Protein AF-A0A9D9PNT5-F1 (afdb_monomer_lite)

Sequence (57 aa):
MCKAIEENNKRIRKNEKIEIAVNLIRTGVMSYSMIADCTGLSLEEVEKLAETLDHTA

Structure (mmCIF, N/CA/C/O backbone):
data_AF-A0A9D9PNT5-F1
#
_entry.id   AF-A0A9D9PNT5-F1
#
loop_
_atom_site.group_PDB
_atom_site.id
_atom_site.type_symbol
_atom_site.label_atom_id
_atom_site.label_alt_id
_atom_site.label_comp_id
_atom_site.label_asym_id
_atom_site.label_entity_id
_atom_site.label_seq_id
_atom_site.pdbx_PDB_ins_code
_atom_site.Cartn_x
_atom_site.Cartn_y
_atom_site.Cartn_z
_atom_site.occupancy
_atom_site.B_iso_or_equiv
_atom_site.auth_seq_id
_atom_site.auth_comp_id
_atom_site.auth_asym_id
_atom_site.auth_atom_id
_atom_site.pdbx_PDB_model_num
ATOM 1 N N . MET A 1 1 ? 16.885 -1.565 -23.293 1.00 61.06 1 MET A N 1
ATOM 2 C CA . MET A 1 1 ? 16.396 -0.333 -22.636 1.00 61.0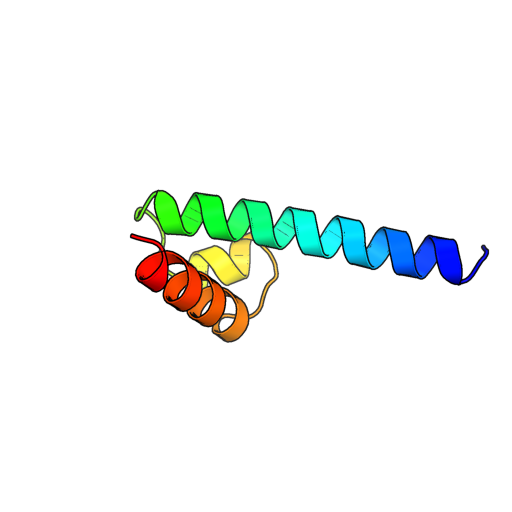6 1 MET A CA 1
ATOM 3 C C . MET A 1 1 ? 17.415 0.035 -21.556 1.00 61.06 1 MET A C 1
ATOM 5 O O . MET A 1 1 ? 18.006 -0.877 -20.991 1.00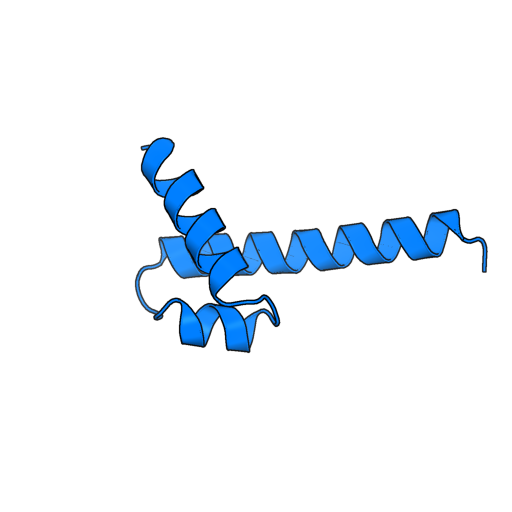 61.06 1 MET A O 1
ATOM 9 N N . CYS A 1 2 ? 17.731 1.314 -21.321 1.00 77.38 2 CYS A N 1
ATOM 10 C CA . CYS A 1 2 ? 18.710 1.681 -20.284 1.00 77.38 2 CYS A CA 1
ATOM 11 C C . CYS A 1 2 ? 18.169 1.335 -18.887 1.00 77.38 2 CYS A C 1
ATOM 13 O O . CYS A 1 2 ? 17.061 1.748 -18.553 1.00 77.38 2 CYS A O 1
ATOM 15 N N . LYS A 1 3 ? 18.967 0.645 -18.057 1.00 79.00 3 LYS A N 1
ATOM 16 C CA . LYS A 1 3 ? 18.595 0.220 -16.688 1.00 79.00 3 LYS A CA 1
ATOM 17 C C . LYS A 1 3 ? 18.043 1.365 -15.825 1.00 79.00 3 LYS A C 1
ATOM 19 O O . LYS A 1 3 ? 17.059 1.178 -15.122 1.00 79.00 3 LYS A O 1
ATOM 24 N N . ALA A 1 4 ? 18.602 2.567 -15.969 1.00 77.94 4 ALA A N 1
ATOM 25 C CA . ALA A 1 4 ? 18.149 3.759 -15.251 1.00 77.94 4 ALA A CA 1
ATOM 26 C C . ALA A 1 4 ? 16.691 4.158 -15.567 1.00 77.94 4 ALA A C 1
ATOM 28 O O . ALA A 1 4 ? 15.976 4.640 -14.693 1.00 77.94 4 ALA A O 1
ATOM 29 N N . ILE A 1 5 ? 16.228 3.940 -16.804 1.00 81.81 5 ILE A N 1
ATOM 30 C CA . ILE A 1 5 ? 14.843 4.235 -17.209 1.00 81.81 5 ILE A CA 1
ATOM 31 C C . ILE A 1 5 ? 13.893 3.195 -16.603 1.00 81.81 5 ILE A C 1
ATOM 33 O O . ILE A 1 5 ? 12.826 3.542 -16.103 1.00 81.81 5 ILE A O 1
ATOM 37 N N . GLU A 1 6 ? 14.293 1.922 -16.597 1.00 81.06 6 GLU A N 1
ATOM 38 C CA . GLU A 1 6 ? 13.504 0.840 -15.998 1.00 81.06 6 GLU A CA 1
ATOM 39 C C . GLU A 1 6 ? 13.350 1.011 -14.481 1.00 81.06 6 GLU A C 1
ATOM 41 O O . GLU A 1 6 ? 12.257 0.821 -13.945 1.00 81.06 6 GLU A O 1
ATOM 46 N N . GLU A 1 7 ? 14.415 1.409 -13.785 1.00 82.56 7 GLU A N 1
ATOM 47 C CA . GLU A 1 7 ? 14.373 1.698 -12.349 1.00 82.56 7 GLU A CA 1
ATOM 48 C C . GLU A 1 7 ? 13.493 2.908 -12.035 1.00 82.56 7 GLU A C 1
ATOM 50 O O . GLU A 1 7 ? 12.686 2.853 -11.106 1.00 82.56 7 GLU A O 1
ATOM 55 N N . ASN A 1 8 ? 13.581 3.972 -12.835 1.00 85.56 8 ASN A N 1
ATOM 56 C CA . ASN A 1 8 ? 12.736 5.149 -12.658 1.00 85.56 8 ASN A CA 1
ATOM 57 C C . ASN A 1 8 ? 11.248 4.805 -12.845 1.00 85.56 8 ASN A C 1
ATOM 59 O O . ASN A 1 8 ? 10.424 5.099 -11.981 1.00 85.56 8 ASN A O 1
ATOM 63 N N . ASN A 1 9 ? 10.912 4.049 -13.893 1.00 85.06 9 ASN A N 1
ATOM 64 C CA . ASN A 1 9 ? 9.541 3.599 -14.144 1.00 85.06 9 ASN A CA 1
ATOM 65 C C . ASN A 1 9 ? 8.979 2.733 -13.003 1.00 85.06 9 ASN A C 1
ATOM 67 O O . ASN A 1 9 ? 7.796 2.835 -12.676 1.00 85.06 9 ASN A O 1
ATOM 71 N N . LYS A 1 10 ? 9.811 1.895 -12.366 1.00 86.12 10 LYS A N 1
ATOM 72 C CA . LYS A 1 10 ? 9.404 1.125 -11.177 1.00 86.12 10 LYS A CA 1
ATOM 73 C C . LYS A 1 10 ? 9.093 2.033 -9.985 1.00 86.12 10 LYS A C 1
ATOM 75 O O . LYS A 1 10 ? 8.122 1.774 -9.279 1.00 86.12 10 LYS A O 1
ATOM 80 N N . ARG A 1 11 ? 9.883 3.091 -9.771 1.00 87.38 11 ARG A N 1
ATOM 81 C CA . ARG A 1 11 ? 9.655 4.064 -8.686 1.00 87.38 11 ARG A CA 1
ATOM 82 C C . ARG A 1 11 ? 8.377 4.865 -8.911 1.00 87.38 11 ARG A C 1
ATOM 84 O O . ARG A 1 11 ? 7.585 4.975 -7.984 1.00 87.38 11 ARG A O 1
ATOM 91 N N . ILE A 1 12 ? 8.146 5.341 -10.136 1.00 88.69 12 ILE A N 1
ATOM 92 C CA . ILE A 1 12 ? 6.929 6.081 -10.507 1.00 88.69 12 ILE A CA 1
ATOM 93 C C . ILE A 1 12 ? 5.685 5.241 -10.200 1.00 88.69 12 ILE A C 1
ATOM 95 O O . ILE A 1 12 ? 4.833 5.667 -9.428 1.00 88.69 12 ILE A O 1
ATOM 99 N N . ARG A 1 13 ? 5.642 3.994 -10.686 1.00 89.25 13 ARG A N 1
ATOM 100 C CA . ARG A 1 13 ? 4.513 3.084 -10.428 1.00 89.25 13 ARG A CA 1
ATOM 101 C C . ARG A 1 13 ? 4.313 2.781 -8.945 1.00 89.25 13 ARG A C 1
ATOM 103 O O . ARG A 1 13 ? 3.183 2.610 -8.501 1.00 89.25 13 ARG A O 1
ATOM 110 N N . LYS A 1 14 ? 5.398 2.667 -8.169 1.00 89.62 14 LYS A N 1
ATOM 111 C CA . LYS A 1 14 ? 5.288 2.447 -6.720 1.00 89.62 14 LYS A CA 1
ATOM 112 C C . LYS A 1 14 ? 4.709 3.679 -6.017 1.00 89.62 14 LYS A C 1
ATOM 114 O O . LYS A 1 14 ? 3.862 3.515 -5.147 1.00 89.62 14 LYS A O 1
ATOM 119 N N . ASN A 1 15 ? 5.110 4.883 -6.417 1.00 90.81 15 ASN A N 1
ATOM 120 C CA . ASN A 1 15 ? 4.578 6.122 -5.851 1.00 90.81 15 ASN A CA 1
ATOM 121 C C . ASN A 1 15 ? 3.083 6.298 -6.147 1.00 90.81 15 ASN A C 1
ATOM 123 O O . ASN A 1 15 ? 2.337 6.629 -5.234 1.00 90.81 15 ASN A O 1
ATOM 127 N N . GLU A 1 16 ? 2.633 5.997 -7.369 1.00 92.56 16 GLU A N 1
ATOM 128 C CA . GLU A 1 16 ? 1.206 6.042 -7.733 1.00 92.56 16 GLU A CA 1
ATOM 129 C C . GLU A 1 16 ? 0.364 5.115 -6.839 1.00 92.56 16 GLU A C 1
ATOM 131 O O . GLU A 1 16 ? -0.684 5.506 -6.329 1.00 92.56 16 GLU A O 1
ATOM 136 N N . LYS A 1 17 ? 0.849 3.893 -6.579 1.00 93.25 17 LYS A N 1
ATOM 137 C CA . LYS A 1 17 ? 0.180 2.947 -5.669 1.00 93.25 17 LYS A CA 1
ATOM 138 C C . LYS A 1 17 ? 0.090 3.469 -4.237 1.00 93.25 17 LYS A C 1
ATOM 140 O O . LYS A 1 17 ? -0.946 3.306 -3.599 1.00 93.25 17 LYS A O 1
ATOM 145 N N . ILE A 1 18 ? 1.167 4.079 -3.742 1.00 93.06 18 ILE A N 1
ATOM 146 C CA . ILE A 1 18 ? 1.213 4.669 -2.399 1.00 93.06 18 ILE A CA 1
ATOM 147 C C . ILE A 1 18 ? 0.209 5.820 -2.293 1.00 93.06 18 ILE A C 1
ATOM 149 O O . ILE A 1 18 ? -0.536 5.881 -1.322 1.00 93.06 18 ILE A O 1
ATOM 153 N N . GLU A 1 19 ? 0.141 6.697 -3.294 1.00 93.31 19 GLU A N 1
ATOM 154 C CA . GLU A 1 19 ? -0.801 7.820 -3.308 1.00 93.31 19 GLU A CA 1
ATOM 155 C C . GLU A 1 19 ? -2.261 7.342 -3.276 1.00 93.31 19 GLU A C 1
ATOM 157 O O . GLU A 1 19 ? -3.068 7.848 -2.494 1.00 93.31 19 GLU A O 1
ATOM 162 N N . ILE A 1 20 ? -2.590 6.306 -4.056 1.00 93.12 20 ILE A N 1
ATOM 163 C CA . ILE A 1 20 ? -3.917 5.679 -4.025 1.00 93.12 20 ILE A CA 1
ATOM 164 C C . ILE A 1 20 ? -4.202 5.088 -2.637 1.00 93.12 20 ILE A C 1
ATOM 166 O O . ILE A 1 20 ? -5.268 5.348 -2.081 1.00 93.12 20 ILE A O 1
ATOM 170 N N . ALA A 1 21 ? -3.259 4.339 -2.053 1.00 93.69 21 ALA A N 1
ATOM 171 C CA . ALA A 1 21 ? -3.424 3.748 -0.724 1.00 93.69 21 ALA A CA 1
ATOM 172 C C . ALA A 1 21 ? -3.678 4.817 0.350 1.00 93.69 21 ALA A C 1
ATOM 174 O O . ALA A 1 21 ? -4.623 4.693 1.122 1.00 93.69 21 ALA A O 1
ATOM 175 N N . VAL A 1 22 ? -2.894 5.899 0.353 1.00 93.31 22 VAL A N 1
ATOM 176 C CA . VAL A 1 22 ? -3.043 7.037 1.277 1.00 93.31 22 VAL A CA 1
ATOM 177 C C . VAL A 1 22 ? -4.424 7.677 1.152 1.00 93.31 22 VAL A C 1
ATOM 179 O O . VAL A 1 22 ? -5.077 7.940 2.162 1.00 93.31 22 VAL A O 1
ATOM 182 N N . ASN A 1 23 ? -4.892 7.909 -0.075 1.00 92.62 23 ASN A N 1
ATOM 183 C CA . ASN A 1 23 ? -6.213 8.485 -0.305 1.00 92.62 23 ASN A CA 1
ATOM 184 C C . ASN A 1 23 ? -7.323 7.560 0.206 1.00 92.62 23 ASN A C 1
ATOM 186 O O . ASN A 1 23 ? -8.240 8.032 0.874 1.00 92.62 23 ASN A O 1
ATOM 190 N N . LEU A 1 24 ? -7.215 6.250 -0.037 1.00 92.31 24 LEU A N 1
ATOM 191 C CA . LEU A 1 24 ? -8.175 5.263 0.460 1.00 92.31 24 LEU A CA 1
ATOM 192 C C . LEU A 1 24 ? -8.177 5.178 1.993 1.00 92.31 24 LEU A C 1
ATOM 194 O O . LEU A 1 24 ? -9.258 5.194 2.580 1.00 92.31 24 LEU A O 1
ATOM 198 N N . ILE A 1 25 ? -7.005 5.175 2.641 1.00 92.44 25 ILE A N 1
ATOM 199 C CA . ILE A 1 25 ? -6.880 5.218 4.109 1.00 92.44 25 ILE A CA 1
ATOM 200 C C . ILE A 1 25 ? -7.606 6.450 4.657 1.00 92.44 25 ILE A C 1
ATOM 202 O O . ILE A 1 25 ? -8.453 6.329 5.538 1.00 92.44 25 ILE A O 1
ATOM 206 N N . ARG A 1 26 ? -7.349 7.630 4.079 1.00 90.31 26 ARG A N 1
ATOM 207 C CA . ARG A 1 26 ? -7.979 8.894 4.497 1.00 90.31 26 ARG A CA 1
ATOM 208 C C . ARG A 1 26 ? -9.496 8.910 4.329 1.00 90.31 26 ARG A C 1
ATOM 210 O O . ARG A 1 26 ? -10.164 9.637 5.055 1.00 90.31 26 ARG A O 1
ATOM 217 N N . THR A 1 27 ? -10.050 8.138 3.390 1.00 89.25 27 THR A N 1
ATOM 218 C CA . THR A 1 27 ? -11.512 8.024 3.264 1.00 89.25 27 THR A CA 1
ATOM 219 C C . THR A 1 27 ? -12.144 7.256 4.426 1.00 89.25 27 THR A C 1
ATOM 221 O O . THR A 1 27 ? -13.318 7.467 4.713 1.00 89.25 27 THR A O 1
ATOM 224 N N . GLY A 1 28 ? -11.396 6.357 5.079 1.00 87.12 28 GLY A N 1
ATOM 225 C CA . GLY A 1 28 ? -11.883 5.529 6.187 1.00 87.12 28 GLY A CA 1
ATOM 226 C C . GLY A 1 28 ? -12.970 4.512 5.809 1.00 87.12 28 GLY A C 1
ATOM 227 O O . GLY A 1 28 ? -13.568 3.906 6.694 1.00 87.12 28 GLY A O 1
ATOM 228 N N . VAL A 1 29 ? -13.257 4.320 4.514 1.00 88.81 29 VAL A N 1
ATOM 229 C CA . VAL A 1 29 ? -14.365 3.465 4.038 1.00 88.81 29 VAL A CA 1
ATOM 230 C C . VAL A 1 29 ? -13.941 2.002 3.867 1.00 88.81 29 VAL A C 1
ATOM 232 O O . VAL A 1 29 ? -14.775 1.100 3.900 1.00 88.81 29 VAL A O 1
ATOM 235 N N . MET A 1 30 ? -12.645 1.752 3.670 1.00 90.50 30 MET A N 1
ATOM 236 C CA . MET A 1 30 ? -12.101 0.431 3.349 1.00 90.50 30 MET A CA 1
ATOM 237 C C . MET A 1 30 ? -11.150 -0.056 4.440 1.00 90.50 30 MET A C 1
ATOM 239 O O . MET A 1 30 ? -10.417 0.727 5.038 1.00 90.50 30 MET A O 1
ATOM 243 N N . SER A 1 31 ? -11.135 -1.371 4.668 1.00 94.50 31 SER A N 1
ATOM 244 C CA . SER A 1 31 ? -10.146 -2.005 5.547 1.00 94.50 31 SER A CA 1
ATOM 245 C C . SER A 1 31 ? -8.758 -2.029 4.898 1.00 94.50 31 SER A C 1
ATOM 247 O O . SER A 1 31 ? -8.635 -2.037 3.671 1.00 94.50 31 SER A O 1
ATOM 249 N N . TYR A 1 32 ? -7.700 -2.096 5.712 1.00 94.19 32 TYR A N 1
ATOM 250 C CA . TYR A 1 32 ? -6.321 -2.128 5.211 1.00 94.19 32 TYR A CA 1
ATOM 251 C C . TYR A 1 32 ? -6.031 -3.331 4.302 1.00 94.19 32 TYR A C 1
ATOM 253 O O . TYR A 1 32 ? -5.285 -3.189 3.336 1.00 94.19 32 TYR A O 1
ATOM 261 N N . SER A 1 33 ? -6.676 -4.482 4.527 1.00 95.81 33 SER A N 1
ATOM 262 C CA . SER A 1 33 ? -6.562 -5.646 3.637 1.00 95.81 33 SER A CA 1
ATOM 263 C C . SER A 1 33 ? -7.163 -5.384 2.258 1.00 95.81 33 SER A C 1
ATOM 265 O O . SER A 1 33 ? -6.521 -5.658 1.251 1.00 95.81 33 SER A O 1
ATOM 267 N N . MET A 1 34 ? -8.346 -4.766 2.193 1.00 94.75 34 MET A N 1
ATOM 268 C CA . MET A 1 34 ? -8.958 -4.385 0.916 1.00 94.75 34 MET A CA 1
ATOM 269 C C . MET A 1 34 ? -8.121 -3.338 0.175 1.00 94.75 34 MET A C 1
ATOM 271 O O . MET A 1 34 ? -8.007 -3.385 -1.047 1.00 94.75 34 MET A O 1
ATOM 275 N N . ILE A 1 35 ? -7.514 -2.395 0.900 1.00 95.19 35 ILE A N 1
ATOM 276 C CA . ILE A 1 35 ? -6.627 -1.385 0.309 1.00 95.19 35 ILE A CA 1
ATOM 277 C C . ILE A 1 35 ? -5.363 -2.045 -0.261 1.00 95.19 35 ILE A C 1
ATOM 279 O O . ILE A 1 35 ? -4.942 -1.697 -1.368 1.00 95.19 35 ILE A O 1
ATOM 283 N N . ALA A 1 36 ? -4.787 -3.017 0.450 1.00 94.94 36 ALA A N 1
ATOM 284 C CA . ALA A 1 36 ? -3.646 -3.801 -0.019 1.00 94.94 36 ALA A CA 1
ATOM 285 C C . ALA A 1 36 ? -3.983 -4.552 -1.320 1.00 94.94 36 ALA A C 1
ATOM 287 O O . ALA A 1 36 ? -3.256 -4.425 -2.308 1.00 94.94 36 ALA A O 1
ATOM 288 N N . ASP A 1 37 ? -5.140 -5.218 -1.365 1.00 94.94 37 ASP A N 1
ATOM 289 C CA . ASP A 1 37 ? -5.622 -5.933 -2.551 1.00 94.94 37 ASP A CA 1
ATOM 290 C C . ASP A 1 37 ? -5.852 -4.991 -3.746 1.00 94.94 37 ASP A C 1
ATOM 292 O O . ASP A 1 37 ? -5.428 -5.284 -4.865 1.00 94.94 37 ASP A O 1
ATOM 296 N N . CYS A 1 38 ? -6.472 -3.825 -3.527 1.00 92.31 38 CYS A N 1
ATOM 297 C CA . CYS A 1 38 ? -6.753 -2.860 -4.594 1.00 92.31 38 CYS A CA 1
ATOM 298 C C . CYS A 1 38 ? -5.493 -2.196 -5.165 1.00 92.31 38 CYS A C 1
ATOM 300 O O . CYS A 1 38 ? -5.431 -1.904 -6.359 1.00 92.31 38 CYS A O 1
ATOM 302 N N . THR A 1 39 ? -4.495 -1.927 -4.325 1.00 91.88 39 THR A N 1
ATOM 303 C CA . THR A 1 39 ? -3.269 -1.214 -4.727 1.00 91.88 39 THR A CA 1
ATOM 304 C C . THR A 1 39 ? -2.139 -2.164 -5.133 1.00 91.88 39 THR A C 1
ATOM 306 O O . THR A 1 39 ? -1.165 -1.765 -5.787 1.00 91.88 39 THR A O 1
ATOM 309 N N . GLY A 1 40 ? -2.264 -3.448 -4.789 1.00 93.19 40 GLY A N 1
ATOM 310 C CA . GLY A 1 40 ? -1.209 -4.441 -4.937 1.00 93.19 40 GLY A CA 1
ATOM 311 C C . GLY A 1 40 ? 0.028 -4.083 -4.112 1.00 93.19 40 GLY A C 1
ATOM 312 O O . GLY A 1 40 ? 1.146 -4.238 -4.615 1.00 93.19 40 GLY A O 1
ATOM 313 N N . LEU A 1 41 ? -0.190 -3.518 -2.923 1.00 93.38 41 LEU A N 1
ATOM 314 C CA . LEU A 1 41 ? 0.793 -3.359 -1.849 1.00 93.38 41 LEU A CA 1
ATOM 315 C C . LEU A 1 41 ? 0.606 -4.496 -0.839 1.00 93.38 41 LEU A C 1
ATOM 317 O O . LEU A 1 41 ? -0.421 -5.174 -0.849 1.00 93.38 41 LEU A O 1
ATOM 321 N N . SER A 1 42 ? 1.582 -4.721 0.037 1.00 95.31 42 SER A N 1
ATOM 322 C CA . SER A 1 42 ? 1.362 -5.630 1.166 1.00 95.31 42 SER A CA 1
ATOM 323 C C . SER A 1 42 ? 0.518 -4.963 2.257 1.00 95.31 42 SER A C 1
ATOM 325 O O . SER A 1 42 ? 0.506 -3.740 2.390 1.00 95.31 42 SER A O 1
ATOM 327 N N . LEU A 1 43 ? -0.156 -5.772 3.081 1.00 94.19 43 LEU A N 1
ATOM 328 C CA . LEU A 1 43 ? -0.885 -5.269 4.250 1.00 94.19 43 LEU A CA 1
ATOM 329 C C . LEU A 1 43 ? 0.032 -4.461 5.185 1.00 94.19 43 LEU A C 1
ATOM 331 O O . LEU A 1 43 ? -0.333 -3.371 5.604 1.00 94.19 43 LEU A O 1
ATOM 335 N N . GLU A 1 44 ? 1.254 -4.947 5.417 1.00 94.69 44 GLU A N 1
ATOM 336 C CA . GLU A 1 44 ? 2.264 -4.263 6.234 1.00 94.69 44 GLU A CA 1
ATOM 337 C C . GLU A 1 44 ? 2.657 -2.888 5.657 1.00 94.69 44 GLU A C 1
ATOM 339 O O . GLU A 1 44 ? 2.868 -1.933 6.403 1.00 94.69 44 GLU A O 1
ATOM 344 N N . GLU A 1 45 ? 2.757 -2.758 4.326 1.00 93.56 45 GLU A N 1
ATOM 345 C CA . GLU A 1 45 ? 3.013 -1.463 3.683 1.00 93.56 45 GLU A CA 1
ATOM 346 C C . GLU A 1 45 ? 1.850 -0.489 3.918 1.00 93.56 45 GLU A C 1
ATOM 348 O O . GLU A 1 45 ? 2.089 0.689 4.176 1.00 93.56 45 GLU A O 1
ATOM 353 N N . VAL A 1 46 ? 0.605 -0.968 3.863 1.00 94.19 46 VAL A N 1
ATOM 354 C CA . VAL A 1 46 ? -0.593 -0.148 4.104 1.00 94.19 46 VAL A CA 1
ATOM 355 C C . VAL A 1 46 ? -0.695 0.278 5.572 1.00 94.19 46 VAL A C 1
ATOM 357 O O . VAL A 1 46 ? -0.972 1.445 5.840 1.00 94.19 46 VAL A O 1
ATOM 360 N N . GLU A 1 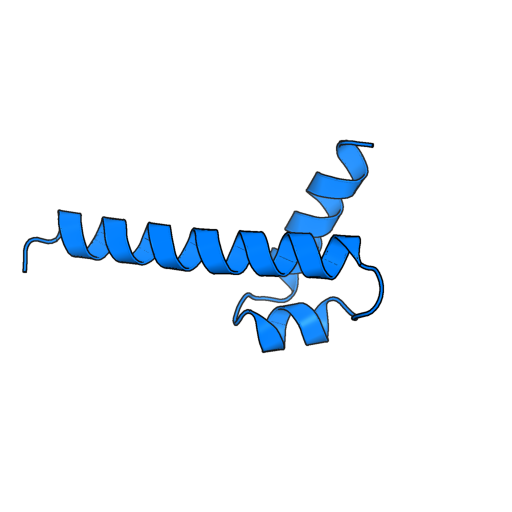47 ? -0.415 -0.619 6.518 1.00 93.81 47 GLU A N 1
ATOM 361 C CA . GLU A 1 47 ? -0.404 -0.312 7.956 1.00 93.81 47 GLU A CA 1
ATOM 362 C C . GLU A 1 47 ? 0.647 0.750 8.301 1.00 93.81 47 GLU A C 1
ATOM 364 O O . GLU A 1 47 ? 0.323 1.756 8.928 1.00 93.81 47 GLU A O 1
ATOM 369 N N . LYS A 1 48 ? 1.878 0.608 7.792 1.00 93.56 48 LYS A N 1
ATOM 370 C CA . LYS A 1 48 ? 2.939 1.617 7.967 1.00 93.56 48 LYS A CA 1
ATOM 371 C C . LYS A 1 48 ? 2.564 2.980 7.388 1.00 93.56 48 LYS A C 1
ATOM 373 O O . LYS A 1 48 ? 2.920 4.020 7.949 1.00 93.56 48 LYS A O 1
ATOM 378 N N . LEU A 1 49 ? 1.871 2.991 6.246 1.00 91.69 49 LEU A N 1
ATOM 379 C CA . LEU A 1 49 ? 1.366 4.228 5.652 1.00 91.69 49 LEU A CA 1
ATOM 380 C C . LEU A 1 49 ? 0.320 4.879 6.560 1.00 91.69 49 LEU A C 1
ATOM 382 O O . LEU A 1 49 ? 0.387 6.089 6.759 1.00 91.69 49 LEU A O 1
ATOM 386 N N . ALA A 1 50 ? -0.595 4.100 7.139 1.00 90.12 50 ALA A N 1
ATOM 387 C CA . ALA A 1 50 ? -1.588 4.607 8.081 1.00 90.12 50 ALA A CA 1
ATOM 388 C C . ALA A 1 50 ? -0.941 5.191 9.350 1.00 90.12 50 ALA A C 1
ATOM 390 O O . ALA A 1 50 ? -1.222 6.335 9.692 1.00 90.12 50 ALA A O 1
ATOM 391 N N . GLU A 1 51 ? 0.011 4.482 9.970 1.00 90.19 51 GLU A N 1
ATOM 392 C CA . GLU A 1 51 ? 0.754 4.971 11.147 1.00 90.19 51 GLU A CA 1
ATOM 393 C C . GLU A 1 51 ? 1.461 6.311 10.880 1.00 90.19 51 GLU A C 1
ATOM 39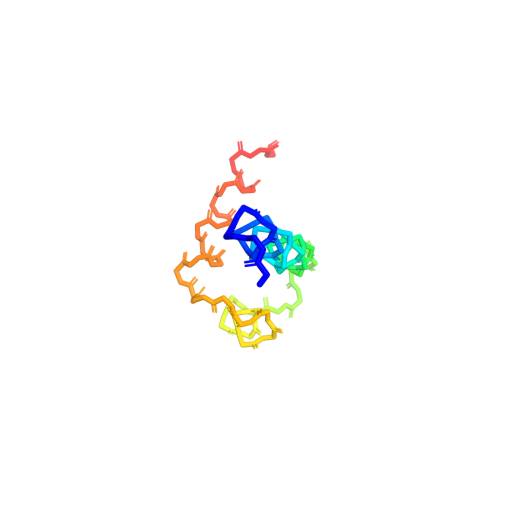5 O O . GLU A 1 51 ? 1.468 7.217 11.715 1.00 90.19 51 GLU A O 1
ATOM 400 N N . THR A 1 52 ? 2.038 6.465 9.684 1.00 88.12 52 THR A N 1
ATOM 401 C CA . THR A 1 52 ? 2.714 7.708 9.283 1.00 88.12 52 THR A CA 1
ATOM 402 C C . THR A 1 52 ? 1.723 8.870 9.124 1.00 88.12 52 THR A C 1
ATOM 404 O O . THR A 1 52 ? 2.059 10.019 9.423 1.00 88.12 52 THR A O 1
ATOM 407 N N . LEU A 1 53 ? 0.504 8.586 8.655 1.00 83.81 53 LEU A N 1
ATOM 408 C CA . LEU A 1 53 ? -0.557 9.580 8.476 1.00 83.81 53 LEU A CA 1
ATOM 409 C C . LEU A 1 53 ? -1.173 10.020 9.811 1.00 83.81 53 LEU A C 1
ATOM 411 O O . LEU A 1 53 ? -1.450 11.205 9.975 1.00 83.81 53 LEU A O 1
ATOM 415 N N . ASP A 1 54 ? -1.329 9.108 10.772 1.00 73.94 54 ASP A N 1
ATOM 416 C CA . ASP A 1 54 ? -1.876 9.425 12.100 1.00 73.94 54 ASP A CA 1
ATOM 417 C C . ASP A 1 54 ? -0.930 10.308 12.932 1.00 73.94 54 ASP A C 1
ATOM 419 O O . ASP A 1 54 ? -1.376 11.119 13.739 1.00 73.94 54 ASP A O 1
ATOM 423 N N . HIS A 1 55 ? 0.384 10.222 12.704 1.00 62.19 55 HIS A N 1
ATOM 424 C CA . HIS A 1 55 ? 1.374 11.098 13.344 1.00 62.19 55 HIS A CA 1
AT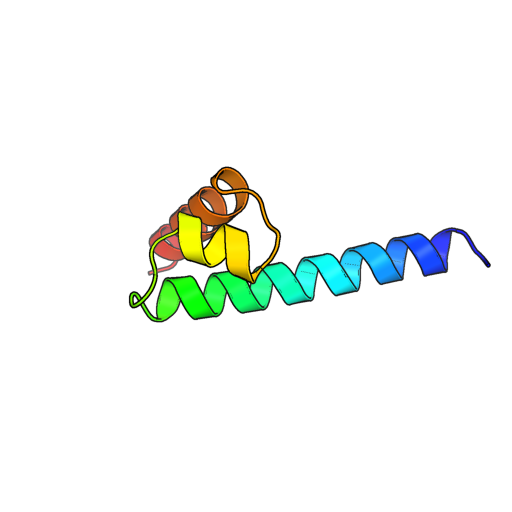OM 425 C C . HIS A 1 55 ? 1.489 12.501 12.730 1.00 62.19 55 HIS A C 1
ATOM 427 O O 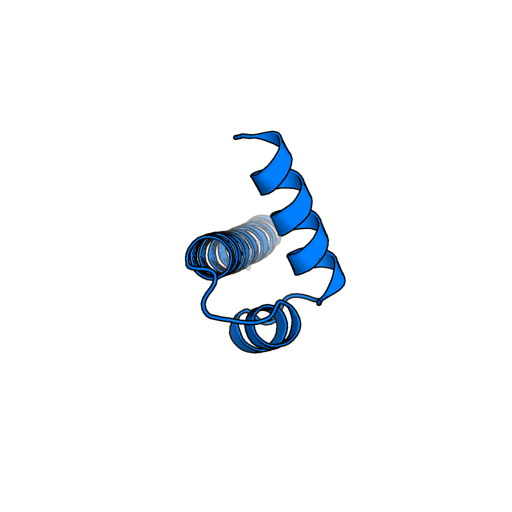. HIS A 1 55 ? 2.251 13.324 13.240 1.00 62.19 55 HIS A O 1
ATOM 433 N N . THR A 1 56 ? 0.774 12.786 11.638 1.00 56.16 56 THR A N 1
ATOM 434 C CA . THR A 1 56 ? 0.786 14.105 10.980 1.00 56.16 56 THR A CA 1
ATOM 435 C C . THR A 1 56 ? -0.482 14.938 11.210 1.00 56.16 56 THR A C 1
ATOM 437 O O . THR A 1 56 ? -0.583 16.025 10.636 1.00 56.16 56 THR A O 1
ATOM 440 N N . ALA A 1 57 ? -1.411 14.469 12.052 1.00 48.12 57 ALA A N 1
ATOM 441 C CA . ALA A 1 57 ? -2.589 15.212 12.518 1.00 48.12 57 ALA A CA 1
ATOM 442 C C . ALA A 1 57 ? -2.326 15.921 13.858 1.00 48.12 57 ALA A C 1
ATOM 444 O O . ALA A 1 57 ? -2.839 17.052 14.020 1.00 48.12 57 ALA A O 1
#

Radius of gyration: 13.02 Å; chains: 1; bounding box: 33×21×36 Å

Foldseek 3Di:
DDPVVVVVVVVVLVVVLLVQLLVVVVVVPDDLVVSCVVSVHDSVSSVVSNVVVVVVD

pLDDT: mean 87.68, std 9.94, range [48.12, 95.81]

Secondary structure (DSSP, 8-state):
--HHHHHHHHHHHHHHHHHHHHHHHHHT-S-HHHHHHHHT--HHHHHHHHHHHHTT-